Protein AF-A0A6N8H037-F1 (afdb_monomer_lite)

pLDDT: mean 90.3, std 12.05, range [43.91, 98.25]

Structure (mmCIF, N/CA/C/O backbone):
data_AF-A0A6N8H037-F1
#
_entry.id   AF-A0A6N8H037-F1
#
loop_
_atom_site.group_PDB
_atom_site.id
_atom_site.type_symbol
_atom_site.label_atom_id
_atom_site.label_alt_id
_atom_site.label_comp_id
_atom_site.label_asym_id
_atom_site.label_entity_id
_atom_site.label_seq_id
_atom_site.pdbx_PDB_ins_code
_atom_site.Cartn_x
_atom_site.Cartn_y
_atom_site.Cartn_z
_atom_site.occupancy
_atom_site.B_iso_or_equiv
_atom_site.auth_seq_id
_atom_site.auth_comp_id
_atom_site.auth_asym_id
_atom_site.auth_atom_id
_atom_site.pdbx_PDB_model_num
ATOM 1 N N . MET A 1 1 ? -24.326 4.065 7.724 1.00 43.91 1 MET A N 1
ATOM 2 C CA . MET A 1 1 ? -24.157 5.490 7.378 1.00 43.91 1 MET A CA 1
ATOM 3 C C . MET A 1 1 ? -23.202 6.053 8.411 1.00 43.91 1 MET A C 1
ATOM 5 O O . MET A 1 1 ? -23.491 5.883 9.590 1.00 43.91 1 MET A O 1
ATOM 9 N N . CYS A 1 2 ? -22.027 6.546 8.014 1.00 50.44 2 CYS A N 1
ATOM 10 C CA . CYS A 1 2 ? -21.061 7.093 8.966 1.00 50.44 2 CYS A CA 1
ATOM 11 C C . CYS A 1 2 ? -21.743 8.232 9.727 1.00 50.44 2 CYS A C 1
ATOM 13 O O . CYS A 1 2 ? -22.114 9.233 9.124 1.00 50.44 2 CYS A O 1
ATOM 15 N N . SER A 1 3 ? -21.981 8.034 11.022 1.00 63.03 3 SER A N 1
ATOM 16 C CA . SER A 1 3 ? -22.373 9.107 11.929 1.00 63.03 3 SER A CA 1
ATOM 17 C C . SER A 1 3 ? -21.354 10.235 11.789 1.00 63.03 3 SER A C 1
ATOM 19 O O . SER A 1 3 ? -20.165 9.930 11.762 1.00 63.03 3 SER A O 1
ATOM 21 N N . GLU A 1 4 ? -21.782 11.494 11.747 1.00 75.06 4 GLU A N 1
ATOM 22 C CA . GLU A 1 4 ? -20.946 12.710 11.613 1.00 75.06 4 GLU A CA 1
ATOM 23 C C . GLU A 1 4 ? -19.907 12.911 12.743 1.00 75.06 4 GLU A C 1
ATOM 25 O O . GLU A 1 4 ? -19.341 13.986 12.908 1.00 75.06 4 GLU A O 1
ATOM 30 N N . ARG A 1 5 ? -19.645 11.878 13.550 1.00 79.88 5 ARG A N 1
ATOM 31 C CA . ARG A 1 5 ? -18.660 11.860 14.626 1.00 79.88 5 ARG A CA 1
ATOM 32 C C . ARG A 1 5 ? -17.274 12.089 14.044 1.00 79.88 5 ARG A C 1
ATOM 34 O O . ARG A 1 5 ? -16.746 11.250 13.321 1.00 79.88 5 ARG A O 1
ATOM 41 N N . THR A 1 6 ? -16.658 13.199 14.408 1.00 83.25 6 THR A N 1
ATOM 42 C CA . THR A 1 6 ? -15.268 13.517 14.057 1.00 83.25 6 THR A CA 1
ATOM 43 C C .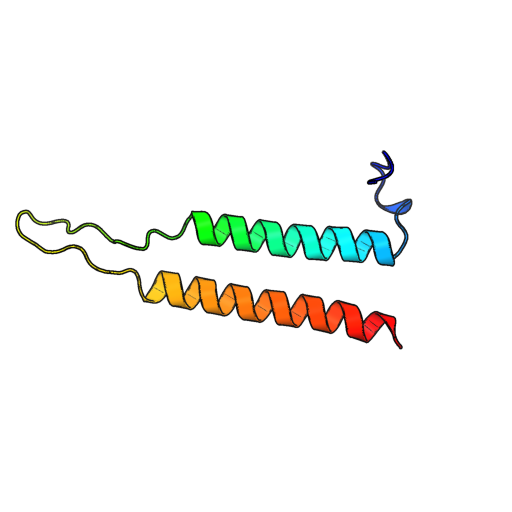 THR A 1 6 ? -14.293 13.135 15.167 1.00 83.25 6 THR A C 1
ATOM 45 O O . THR A 1 6 ? -13.111 12.919 14.909 1.00 83.25 6 THR A O 1
ATOM 48 N N . ASP A 1 7 ? -14.787 13.005 16.399 1.00 89.75 7 ASP A N 1
ATOM 49 C CA . ASP A 1 7 ? -13.961 12.767 17.577 1.00 89.75 7 ASP A CA 1
ATOM 50 C C . ASP A 1 7 ? -13.696 11.275 17.779 1.00 89.75 7 ASP A C 1
ATOM 52 O O . ASP A 1 7 ? -14.588 10.511 18.153 1.00 89.75 7 ASP A O 1
ATOM 56 N N . TRP A 1 8 ? -12.440 10.861 17.609 1.00 89.31 8 TRP A N 1
ATOM 57 C CA . TRP A 1 8 ? -12.007 9.469 17.776 1.00 89.31 8 TRP A CA 1
ATOM 58 C C . TRP A 1 8 ? -12.427 8.797 19.101 1.00 89.31 8 TRP A C 1
ATOM 60 O O . TRP A 1 8 ? -12.815 7.625 19.068 1.00 89.31 8 TRP A O 1
ATOM 70 N N . PRO A 1 9 ? -12.411 9.477 20.269 1.00 92.06 9 PRO A N 1
ATOM 71 C CA . PRO A 1 9 ? -12.861 8.867 21.520 1.00 92.06 9 PRO A CA 1
ATOM 72 C C . PRO A 1 9 ? -14.330 8.428 21.511 1.00 92.06 9 PRO A C 1
ATOM 74 O O . PRO A 1 9 ? -14.680 7.518 22.255 1.00 92.06 9 PRO A O 1
ATOM 77 N N . GLN A 1 10 ? -15.172 9.028 20.661 1.00 90.44 10 GLN A N 1
ATOM 78 C CA . GLN A 1 10 ? -16.599 8.704 20.568 1.00 90.44 10 GLN A CA 1
ATOM 79 C C . GLN A 1 10 ? -16.879 7.406 19.797 1.00 90.44 10 GLN A C 1
ATOM 81 O O . GLN A 1 10 ? -18.007 6.917 19.815 1.00 90.44 10 GLN A O 1
ATOM 86 N N . TYR A 1 11 ? -15.877 6.856 19.107 1.00 89.25 11 TYR A N 1
ATOM 87 C CA . TYR A 1 11 ? -16.015 5.629 18.334 1.00 89.25 11 TYR A CA 1
ATOM 88 C C . TYR A 1 11 ? -15.927 4.420 19.266 1.00 89.25 11 TYR A C 1
ATOM 90 O O . TYR A 1 11 ? -14.986 4.300 20.063 1.00 89.25 11 TYR A O 1
ATOM 98 N N . ASN A 1 12 ? -16.866 3.486 19.130 1.00 91.19 12 ASN A N 1
ATOM 99 C CA . ASN A 1 12 ? -16.736 2.189 19.791 1.00 91.19 12 ASN A CA 1
ATOM 100 C C . ASN A 1 12 ? -15.662 1.330 19.100 1.00 91.19 12 ASN A C 1
ATOM 102 O O . ASN A 1 12 ? -15.223 1.625 17.987 1.00 91.19 12 ASN A O 1
ATOM 106 N N . ASP A 1 13 ? -15.241 0.241 19.739 1.00 91.12 13 ASP A N 1
ATOM 107 C CA . ASP A 1 13 ? -14.122 -0.570 19.241 1.00 91.12 13 ASP A CA 1
ATOM 108 C C . ASP A 1 13 ? -14.382 -1.180 17.860 1.00 91.12 13 ASP A C 1
ATOM 110 O O . ASP A 1 13 ? -13.468 -1.293 17.042 1.00 91.12 13 ASP A O 1
ATOM 114 N N . ARG A 1 14 ? -15.640 -1.513 17.547 1.00 90.50 14 ARG A N 1
ATOM 115 C CA . ARG A 1 14 ? -16.025 -1.998 16.217 1.00 90.50 14 ARG A CA 1
ATOM 116 C C . ARG A 1 14 ? -15.872 -0.906 15.160 1.00 90.50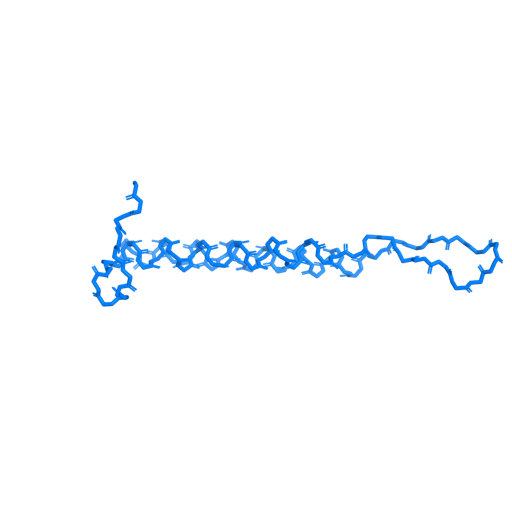 14 ARG A C 1
ATOM 118 O O . ARG A 1 14 ? -15.340 -1.180 14.088 1.00 90.50 14 ARG A O 1
ATOM 125 N N . GLU A 1 15 ? -16.317 0.313 15.447 1.00 90.75 15 GLU A N 1
ATOM 126 C CA . GLU A 1 15 ? -16.161 1.454 14.540 1.00 90.75 15 GLU A CA 1
ATOM 127 C C . GLU A 1 15 ? -14.681 1.821 14.366 1.00 90.75 15 GLU A C 1
ATOM 129 O O . GLU A 1 15 ? -14.235 2.030 13.239 1.00 90.75 15 GLU A O 1
ATOM 134 N N . LYS A 1 16 ? -13.890 1.815 15.447 1.00 91.56 16 LYS A N 1
ATOM 135 C CA . LYS A 1 16 ? -12.439 2.056 15.387 1.00 91.56 16 LYS A CA 1
ATOM 136 C C . LYS A 1 16 ? -11.732 1.034 14.500 1.00 91.56 16 LYS A C 1
ATOM 138 O O . LYS A 1 16 ? -10.966 1.429 13.622 1.00 91.56 16 LYS A O 1
ATOM 143 N N . ARG A 1 17 ? -12.028 -0.259 14.671 1.00 92.94 17 ARG A N 1
ATOM 144 C CA . ARG A 1 17 ? -11.493 -1.336 13.819 1.00 92.94 17 ARG A CA 1
ATOM 145 C C . ARG A 1 17 ? -11.892 -1.162 12.359 1.00 92.94 17 ARG A C 1
ATOM 147 O O . ARG A 1 17 ? -11.041 -1.270 11.483 1.00 92.94 17 ARG A O 1
ATOM 154 N N . LEU A 1 18 ? -13.157 -0.836 12.089 1.00 93.19 18 LEU A N 1
ATOM 155 C CA . LEU A 1 18 ? -13.629 -0.577 10.727 1.00 93.19 18 LEU A CA 1
ATOM 156 C C . LEU A 1 18 ? -12.827 0.552 10.068 1.00 93.19 18 LEU A C 1
ATOM 158 O O . LEU A 1 18 ? -12.361 0.392 8.940 1.00 93.19 18 LEU A O 1
ATOM 162 N N . VAL A 1 19 ? -12.629 1.671 10.772 1.00 93.38 19 VAL A N 1
ATOM 163 C CA . VAL A 1 19 ? -11.835 2.802 10.272 1.00 93.38 19 VAL A CA 1
ATOM 164 C C . VAL A 1 19 ? -10.380 2.389 10.043 1.00 93.38 19 VAL A C 1
ATOM 166 O O . VAL A 1 19 ? -9.843 2.647 8.968 1.00 93.38 19 VAL A O 1
ATOM 169 N N . GLN A 1 20 ? -9.754 1.696 10.996 1.00 94.62 20 GLN A N 1
ATOM 170 C CA . GLN A 1 20 ? -8.371 1.218 10.875 1.00 94.62 20 GLN A CA 1
ATOM 171 C C . GLN A 1 20 ? -8.183 0.279 9.675 1.00 94.62 20 GLN A C 1
ATOM 173 O O . GLN A 1 20 ? -7.296 0.508 8.851 1.00 94.62 20 GLN A O 1
ATOM 178 N N . ASN A 1 21 ? -9.054 -0.721 9.521 1.00 96.25 21 ASN A N 1
ATOM 179 C CA . ASN A 1 21 ? -9.018 -1.665 8.402 1.00 96.25 21 ASN A CA 1
ATOM 180 C C . ASN A 1 21 ? -9.243 -0.945 7.066 1.00 96.25 21 ASN A C 1
ATOM 182 O O . ASN A 1 21 ? -8.540 -1.205 6.090 1.00 96.25 21 ASN A O 1
ATOM 186 N N . THR A 1 22 ? -10.158 0.026 7.034 1.00 96.00 22 THR A N 1
ATOM 187 C CA . THR A 1 22 ? -10.404 0.852 5.844 1.00 96.00 22 THR A CA 1
ATOM 188 C C . THR A 1 22 ? -9.168 1.667 5.467 1.00 96.00 22 THR A C 1
ATOM 190 O O . THR A 1 22 ? -8.762 1.652 4.307 1.00 96.00 22 THR A O 1
ATOM 193 N N . ILE A 1 23 ? -8.513 2.326 6.430 1.00 96.31 23 ILE A N 1
ATOM 194 C CA . ILE A 1 23 ? -7.272 3.084 6.193 1.00 96.31 23 ILE A CA 1
ATOM 195 C C . ILE A 1 23 ? -6.179 2.168 5.631 1.00 96.31 23 ILE A C 1
ATOM 197 O O . ILE A 1 23 ? -5.483 2.541 4.687 1.00 96.31 23 ILE A O 1
ATOM 201 N N . MET A 1 24 ? -6.042 0.956 6.169 1.00 97.69 24 MET A N 1
ATOM 202 C CA . MET A 1 24 ? -5.072 -0.029 5.691 1.00 97.69 24 MET A CA 1
ATOM 203 C C . MET A 1 24 ? -5.332 -0.454 4.240 1.00 97.69 24 MET A C 1
ATOM 205 O O . MET A 1 24 ? -4.394 -0.502 3.440 1.00 97.69 24 MET A O 1
ATOM 209 N N . LEU A 1 25 ? -6.592 -0.717 3.884 1.00 97.56 25 LEU A N 1
ATOM 210 C CA . LEU A 1 25 ? -6.992 -1.080 2.522 1.00 97.56 25 LEU A CA 1
ATOM 211 C C . LEU A 1 25 ? -6.804 0.078 1.535 1.00 97.56 25 LEU A C 1
ATOM 213 O O . LEU A 1 25 ? -6.262 -0.123 0.449 1.00 97.56 25 LEU A O 1
ATOM 217 N N . VAL A 1 26 ? -7.180 1.300 1.916 1.00 97.81 26 VAL A N 1
ATOM 218 C CA . VAL A 1 26 ? -6.972 2.499 1.089 1.00 97.81 26 VAL A CA 1
ATOM 219 C C . VAL A 1 26 ? -5.480 2.774 0.898 1.00 97.81 26 VAL A C 1
ATOM 221 O O . VAL A 1 26 ? -5.045 3.076 -0.212 1.00 97.81 26 VAL A O 1
ATOM 224 N N . GLY A 1 27 ? -4.669 2.609 1.946 1.00 97.38 27 GLY A N 1
ATOM 225 C CA . GLY A 1 27 ? -3.214 2.732 1.860 1.00 97.38 27 GLY A CA 1
ATOM 226 C C . GLY A 1 27 ? -2.589 1.702 0.914 1.00 97.38 27 GLY A C 1
ATOM 227 O O . GLY A 1 27 ? -1.700 2.044 0.132 1.00 97.38 27 GLY A O 1
ATOM 228 N N . LEU A 1 28 ? -3.075 0.457 0.933 1.00 97.62 28 LEU A N 1
ATOM 229 C CA . LEU A 1 28 ? -2.667 -0.578 -0.018 1.00 97.62 28 LEU A CA 1
ATOM 230 C C . LEU A 1 28 ? -3.055 -0.204 -1.454 1.00 97.62 28 LEU A C 1
ATOM 232 O O . LEU A 1 28 ? -2.201 -0.254 -2.339 1.00 97.62 28 LEU A O 1
ATOM 236 N N . LEU A 1 29 ? -4.303 0.217 -1.679 1.00 97.31 29 LEU A N 1
ATOM 237 C CA . LEU A 1 29 ? -4.786 0.647 -2.993 1.00 97.31 29 LEU A CA 1
ATOM 238 C C . LEU A 1 29 ? -3.938 1.800 -3.542 1.00 97.31 29 LEU A C 1
ATOM 240 O O . LEU A 1 29 ? -3.482 1.750 -4.680 1.00 97.31 29 LEU A O 1
ATOM 244 N N . TYR A 1 30 ? -3.638 2.796 -2.708 1.00 97.19 30 TYR A N 1
ATOM 245 C CA . TYR A 1 30 ? -2.774 3.913 -3.078 1.00 97.19 30 TYR A CA 1
ATOM 246 C C . TYR A 1 30 ? -1.377 3.454 -3.514 1.00 97.19 30 TYR A C 1
ATOM 248 O O . TYR A 1 30 ? -0.854 3.926 -4.524 1.00 97.19 30 TYR A O 1
ATOM 256 N N . LYS A 1 31 ? -0.770 2.505 -2.789 1.00 94.94 31 LYS A N 1
ATOM 257 C CA . LYS A 1 31 ? 0.515 1.912 -3.184 1.00 94.94 31 LYS A CA 1
ATOM 258 C C . LYS A 1 31 ? 0.412 1.151 -4.506 1.00 94.94 31 LYS A C 1
ATOM 260 O O . LYS A 1 31 ? 1.334 1.241 -5.313 1.00 94.94 31 LYS A O 1
ATOM 265 N N . MET A 1 32 ? -0.672 0.407 -4.731 1.00 95.12 32 MET A N 1
ATOM 266 C CA . MET A 1 32 ? -0.901 -0.316 -5.987 1.00 95.12 32 MET A CA 1
ATOM 267 C C . MET A 1 32 ? -1.024 0.642 -7.174 1.00 95.12 32 MET A C 1
ATOM 269 O O . MET A 1 32 ? -0.375 0.418 -8.187 1.00 95.12 32 MET A O 1
ATOM 273 N N . CYS A 1 33 ? -1.746 1.756 -7.026 1.00 95.19 33 CYS A N 1
ATOM 274 C CA . CYS A 1 33 ? -1.875 2.776 -8.073 1.00 95.19 33 CYS A CA 1
ATOM 275 C C . CYS A 1 33 ? -0.546 3.454 -8.446 1.00 95.19 33 CYS A C 1
ATOM 277 O O . CYS A 1 33 ? -0.437 4.043 -9.516 1.00 95.19 33 CYS A O 1
ATOM 279 N N . LYS A 1 34 ? 0.466 3.392 -7.574 1.00 94.69 34 LYS A N 1
ATOM 280 C CA . LYS A 1 34 ? 1.812 3.920 -7.843 1.00 94.69 34 LYS A CA 1
ATOM 281 C C . LYS A 1 34 ? 2.738 2.935 -8.548 1.00 94.69 34 LYS A C 1
ATOM 283 O O . LYS A 1 34 ? 3.841 3.326 -8.924 1.00 94.69 34 LYS A O 1
ATOM 288 N N . LEU A 1 35 ? 2.347 1.669 -8.677 1.00 95.31 35 LEU A N 1
ATOM 289 C CA . LEU A 1 35 ? 3.162 0.678 -9.364 1.00 95.31 35 LEU A CA 1
ATOM 290 C C . LEU A 1 35 ? 3.193 0.984 -10.863 1.00 95.31 35 LEU A C 1
ATOM 292 O O . LEU A 1 35 ? 2.159 0.980 -11.528 1.00 95.31 35 LEU A O 1
ATOM 296 N N . GLN A 1 36 ? 4.391 1.196 -11.399 1.00 93.88 36 GLN A N 1
ATOM 297 C CA . GLN A 1 36 ? 4.605 1.265 -12.838 1.00 93.88 36 GLN A CA 1
ATOM 298 C C . GLN A 1 36 ? 4.888 -0.143 -13.348 1.00 93.88 36 GLN A C 1
ATOM 300 O O . GLN A 1 36 ? 6.017 -0.606 -13.290 1.00 93.88 36 GLN A O 1
ATOM 305 N N . LEU A 1 37 ? 3.859 -0.836 -13.842 1.00 94.62 37 LEU A N 1
ATOM 306 C CA . LEU A 1 37 ? 4.014 -2.211 -14.340 1.00 94.62 37 LEU A CA 1
ATOM 307 C C . LEU A 1 37 ? 5.000 -2.322 -15.505 1.00 94.62 37 LEU A C 1
ATOM 309 O O . LEU A 1 37 ? 5.598 -3.376 -15.692 1.00 94.62 37 LEU A O 1
ATOM 313 N N . VAL A 1 38 ? 5.151 -1.255 -16.286 1.00 95.81 38 VAL A N 1
ATOM 314 C CA . VAL A 1 38 ? 6.060 -1.196 -17.426 1.00 95.81 38 VAL A CA 1
ATOM 315 C C . VAL A 1 38 ? 7.139 -0.165 -17.128 1.00 95.81 38 VAL A C 1
ATOM 317 O O . VAL A 1 38 ? 6.847 1.021 -16.983 1.00 95.81 38 VAL A O 1
ATOM 320 N N . ILE A 1 39 ? 8.382 -0.627 -17.064 1.00 95.25 39 ILE A N 1
ATOM 321 C CA . ILE A 1 39 ? 9.575 0.203 -16.950 1.00 95.25 39 ILE A CA 1
ATOM 322 C C . ILE A 1 39 ? 10.034 0.525 -18.375 1.00 95.25 39 ILE A C 1
ATOM 324 O O . ILE A 1 39 ? 10.428 -0.391 -19.108 1.00 95.25 39 ILE A O 1
ATOM 328 N N . PRO A 1 40 ? 9.971 1.798 -18.800 1.00 94.00 40 PRO A N 1
ATOM 329 C CA . PRO A 1 40 ? 10.355 2.171 -20.149 1.00 94.00 40 PRO A CA 1
ATOM 330 C C . PRO A 1 40 ? 11.857 1.983 -20.361 1.00 94.00 40 PRO A C 1
ATOM 332 O O . PRO A 1 40 ? 12.673 2.279 -19.480 1.00 94.00 40 PRO A O 1
ATOM 335 N N . ALA A 1 41 ? 12.227 1.510 -21.547 1.00 94.56 41 ALA A N 1
ATOM 336 C CA . ALA A 1 41 ? 13.625 1.414 -21.926 1.00 94.56 41 ALA A CA 1
ATOM 337 C C . ALA A 1 41 ? 14.248 2.813 -22.063 1.00 94.56 41 ALA A C 1
ATOM 339 O O . ALA A 1 41 ? 13.613 3.751 -22.540 1.00 94.56 41 ALA A O 1
ATOM 340 N N . LYS A 1 42 ? 15.510 2.962 -21.645 1.00 93.00 42 LYS A N 1
ATOM 341 C CA . LYS A 1 42 ? 16.242 4.242 -21.732 1.00 93.00 42 LYS A CA 1
ATOM 342 C C . LYS A 1 42 ? 16.931 4.459 -23.080 1.00 93.00 42 LYS A C 1
ATOM 344 O O . LYS A 1 42 ? 17.375 5.566 -23.364 1.00 93.00 42 LYS A O 1
ATOM 349 N N . THR A 1 43 ? 17.057 3.400 -23.872 1.00 93.62 43 THR A N 1
ATOM 350 C CA . THR A 1 43 ? 17.788 3.394 -25.139 1.00 93.62 43 THR A CA 1
ATOM 351 C C . THR A 1 43 ? 16.810 3.197 -26.284 1.00 93.62 43 THR A C 1
ATOM 353 O O . THR A 1 43 ? 15.928 2.342 -26.215 1.00 93.62 43 THR A O 1
ATOM 356 N N . GLU A 1 44 ? 16.977 3.983 -27.341 1.00 88.62 44 GLU A N 1
ATOM 357 C CA . GLU A 1 44 ? 16.157 3.886 -28.543 1.00 88.62 44 GLU A CA 1
ATOM 358 C C . GLU A 1 44 ? 16.315 2.498 -29.191 1.00 88.62 44 GLU A C 1
ATOM 360 O O . GLU A 1 44 ? 17.426 1.987 -29.332 1.00 88.62 44 GLU A O 1
ATOM 365 N N . GLY A 1 45 ? 15.193 1.850 -29.513 1.00 89.06 45 GLY A N 1
ATOM 366 C CA . GLY A 1 45 ? 15.158 0.481 -30.044 1.00 89.06 45 GLY A CA 1
ATOM 367 C C . GLY A 1 45 ? 15.194 -0.643 -28.998 1.00 89.06 45 GLY A C 1
ATOM 368 O O . GLY A 1 45 ? 14.975 -1.799 -29.356 1.00 89.06 45 GLY A O 1
ATOM 369 N N . ALA A 1 46 ? 15.415 -0.341 -27.714 1.00 92.94 46 ALA A N 1
ATOM 370 C CA . ALA A 1 46 ? 15.306 -1.333 -26.644 1.00 92.94 46 ALA A CA 1
ATOM 371 C C . ALA A 1 46 ? 13.841 -1.550 -26.213 1.00 92.94 46 ALA A C 1
ATOM 373 O O . ALA A 1 46 ? 13.018 -0.636 -26.259 1.00 92.94 46 ALA A O 1
ATOM 374 N N . LEU A 1 47 ? 13.515 -2.774 -25.786 1.00 94.25 47 LEU A N 1
ATOM 375 C CA . LEU A 1 47 ? 12.171 -3.136 -25.325 1.00 94.25 47 LEU A CA 1
ATOM 376 C C . LEU A 1 47 ? 11.941 -2.704 -23.875 1.00 94.25 47 LEU A C 1
ATOM 378 O O . LEU A 1 47 ? 12.847 -2.765 -23.045 1.00 94.25 47 LEU A O 1
ATOM 382 N N . ASN A 1 48 ? 10.701 -2.326 -23.566 1.00 95.88 48 ASN A N 1
ATOM 383 C CA . ASN A 1 48 ? 10.283 -2.064 -22.193 1.00 95.88 48 ASN A CA 1
ATOM 384 C C . ASN A 1 48 ? 10.320 -3.346 -21.354 1.00 95.88 48 ASN A C 1
ATOM 386 O O . ASN A 1 48 ? 10.043 -4.439 -21.8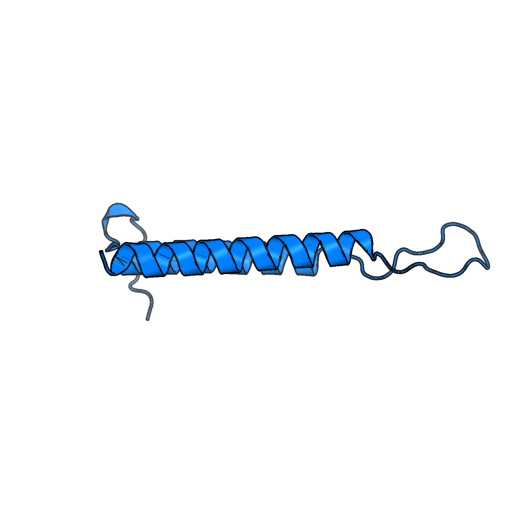51 1.00 95.88 48 ASN A O 1
ATOM 390 N N . CYS A 1 49 ? 10.590 -3.187 -20.064 1.00 95.50 49 CYS A N 1
ATOM 391 C CA . CYS A 1 49 ? 10.616 -4.286 -19.108 1.00 95.50 49 CYS A CA 1
ATOM 392 C C . CYS A 1 49 ? 9.370 -4.257 -18.221 1.00 95.50 49 CYS A C 1
ATOM 394 O O . CYS A 1 49 ? 8.780 -3.203 -17.996 1.00 95.50 49 CYS A O 1
ATOM 396 N N . VAL A 1 50 ? 8.983 -5.411 -17.682 1.00 96.19 50 VAL A N 1
ATOM 397 C CA . VAL A 1 50 ? 7.928 -5.494 -16.664 1.00 96.19 50 VAL A CA 1
ATOM 398 C C . 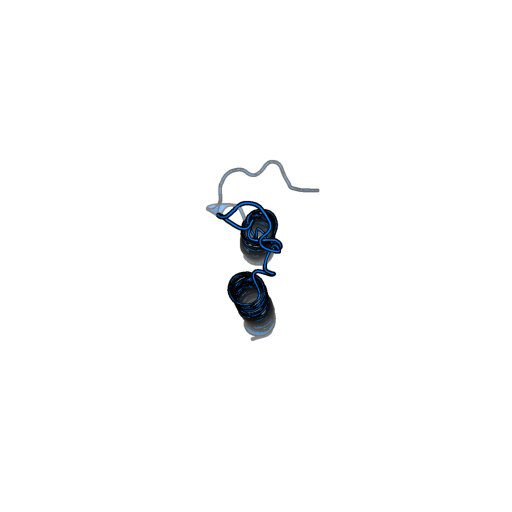VAL A 1 50 ? 8.550 -5.319 -15.277 1.00 96.19 50 VAL A C 1
ATOM 400 O O . VAL A 1 50 ? 9.562 -5.954 -14.981 1.00 96.19 50 VAL A O 1
ATOM 403 N N . ASP A 1 51 ? 7.942 -4.499 -14.418 1.00 96.56 51 ASP A N 1
ATOM 404 C CA . ASP A 1 51 ? 8.348 -4.330 -13.014 1.00 96.56 51 ASP A CA 1
ATOM 405 C C . ASP A 1 51 ? 7.871 -5.511 -12.149 1.00 96.56 51 ASP A C 1
ATOM 407 O O . ASP A 1 51 ? 6.919 -5.413 -11.367 1.00 96.56 51 ASP A O 1
ATOM 411 N N . MET A 1 52 ? 8.513 -6.666 -12.329 1.00 97.19 52 MET A N 1
ATOM 412 C CA . MET A 1 52 ? 8.189 -7.886 -11.582 1.00 97.19 52 MET A CA 1
ATOM 413 C C . MET A 1 52 ? 8.443 -7.718 -10.080 1.00 97.19 52 MET A C 1
ATOM 415 O O . MET A 1 52 ? 7.634 -8.170 -9.269 1.00 97.19 52 MET A O 1
ATOM 419 N N . ASP A 1 53 ? 9.518 -7.021 -9.709 1.00 96.31 53 ASP A N 1
ATOM 420 C CA . ASP A 1 53 ? 9.869 -6.768 -8.311 1.00 96.31 53 ASP A CA 1
ATOM 421 C C . ASP A 1 53 ? 8.843 -5.848 -7.646 1.00 96.31 53 ASP A C 1
ATOM 423 O O . ASP A 1 53 ? 8.362 -6.118 -6.542 1.00 96.31 53 ASP A O 1
ATOM 427 N N . GLY A 1 54 ? 8.446 -4.767 -8.318 1.00 96.56 54 GLY A N 1
ATOM 428 C CA . GLY A 1 54 ? 7.394 -3.876 -7.851 1.00 96.56 54 GLY A CA 1
ATOM 429 C C . GLY A 1 54 ? 6.061 -4.601 -7.688 1.00 96.56 54 GLY A C 1
ATOM 430 O O . GLY A 1 54 ? 5.392 -4.421 -6.664 1.00 96.56 54 GLY A O 1
ATOM 431 N N . ALA A 1 55 ? 5.693 -5.458 -8.644 1.00 96.62 55 ALA A N 1
ATOM 432 C CA . ALA A 1 55 ? 4.484 -6.273 -8.569 1.00 96.62 55 ALA A CA 1
ATOM 433 C C . ALA A 1 55 ? 4.521 -7.258 -7.389 1.00 96.62 55 ALA A C 1
ATOM 435 O O . ALA A 1 55 ? 3.561 -7.327 -6.615 1.00 96.62 55 ALA A O 1
ATOM 436 N N . GLU A 1 56 ? 5.635 -7.965 -7.191 1.00 97.75 56 GLU A N 1
ATOM 437 C CA . GLU A 1 56 ? 5.799 -8.902 -6.079 1.00 97.75 56 GLU A CA 1
ATOM 438 C C . GLU A 1 56 ? 5.764 -8.187 -4.724 1.00 97.75 56 GLU A C 1
ATOM 440 O O . GLU A 1 56 ? 5.098 -8.635 -3.789 1.00 97.75 56 GLU A O 1
ATOM 445 N N . ASN A 1 57 ? 6.388 -7.014 -4.632 1.00 97.12 57 ASN A N 1
ATOM 446 C CA . ASN A 1 57 ? 6.345 -6.187 -3.432 1.00 97.12 57 ASN A CA 1
ATOM 447 C C . ASN A 1 57 ? 4.913 -5.745 -3.094 1.00 97.12 57 ASN A C 1
ATOM 449 O O . ASN A 1 57 ? 4.499 -5.837 -1.937 1.00 97.12 57 ASN A O 1
ATOM 453 N N . ARG A 1 58 ? 4.114 -5.315 -4.086 1.00 97.12 58 ARG A N 1
ATOM 454 C CA . ARG A 1 58 ? 2.686 -4.997 -3.868 1.00 97.12 58 ARG A CA 1
ATOM 455 C C . ARG A 1 58 ? 1.879 -6.228 -3.457 1.00 97.12 58 ARG A C 1
ATOM 457 O O . ARG A 1 58 ? 0.987 -6.114 -2.615 1.00 97.12 58 ARG A O 1
ATOM 464 N N . ARG A 1 59 ? 2.196 -7.400 -4.012 1.00 97.62 59 ARG A N 1
ATOM 465 C CA . ARG A 1 59 ? 1.569 -8.676 -3.639 1.00 97.62 59 ARG A CA 1
ATOM 466 C C . ARG A 1 59 ? 1.868 -9.045 -2.186 1.00 97.62 59 ARG A C 1
ATOM 468 O O . ARG A 1 5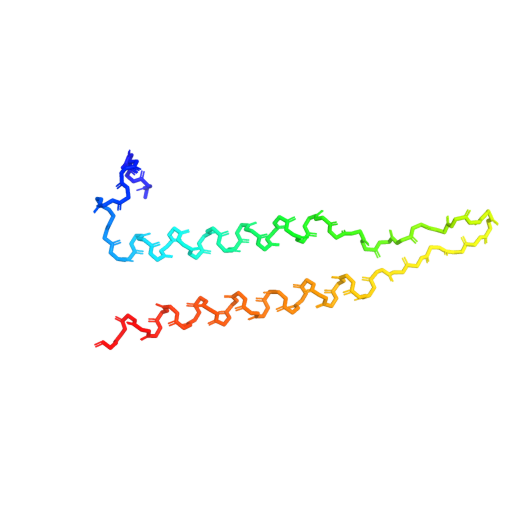9 ? 0.964 -9.465 -1.465 1.00 97.62 59 ARG A O 1
ATOM 475 N N . SER A 1 60 ? 3.113 -8.876 -1.750 1.00 98.12 60 SER A N 1
ATOM 476 C CA . SER A 1 60 ? 3.534 -9.116 -0.367 1.00 98.12 60 SER A CA 1
ATOM 477 C C . SER A 1 60 ? 2.851 -8.153 0.611 1.00 98.12 60 SER A C 1
ATOM 479 O O . SER A 1 60 ? 2.258 -8.595 1.598 1.00 98.12 60 SER A O 1
ATOM 481 N N . ASP A 1 61 ? 2.819 -6.855 0.280 1.00 97.69 61 ASP A N 1
ATOM 482 C CA . ASP A 1 61 ? 2.080 -5.836 1.037 1.00 97.69 61 ASP A CA 1
ATOM 483 C C . ASP A 1 61 ? 0.606 -6.242 1.216 1.00 97.69 61 ASP A C 1
ATOM 485 O O . ASP A 1 61 ? 0.082 -6.202 2.331 1.00 97.69 61 ASP A O 1
ATOM 489 N N . ALA A 1 62 ? -0.056 -6.692 0.144 1.00 98.12 62 ALA A N 1
ATOM 490 C CA . ALA A 1 62 ? -1.451 -7.126 0.195 1.00 98.12 62 ALA A CA 1
ATOM 491 C C . ALA A 1 62 ? -1.665 -8.311 1.148 1.00 98.12 62 ALA A C 1
ATOM 493 O O . ALA A 1 62 ? -2.560 -8.267 1.993 1.00 98.12 62 ALA A O 1
ATOM 494 N N . LYS A 1 63 ? -0.815 -9.344 1.068 1.00 98.25 63 LYS A N 1
ATOM 495 C CA . LYS A 1 63 ? -0.874 -10.509 1.969 1.00 98.25 63 LYS A CA 1
ATOM 496 C C . LYS A 1 63 ? -0.716 -10.103 3.434 1.00 98.25 63 LYS A C 1
ATOM 498 O O . LYS A 1 63 ? -1.461 -10.584 4.285 1.00 98.25 63 LYS A O 1
ATOM 503 N N . MET A 1 64 ? 0.220 -9.202 3.731 1.00 97.81 64 MET A N 1
ATOM 504 C CA . MET A 1 64 ? 0.423 -8.697 5.090 1.00 97.81 64 MET A CA 1
ATOM 505 C C . MET A 1 64 ? -0.813 -7.949 5.609 1.00 97.81 64 MET A C 1
ATOM 507 O O . MET A 1 64 ? -1.205 -8.150 6.757 1.00 97.81 64 MET A O 1
ATOM 511 N N . ILE A 1 65 ? -1.424 -7.085 4.792 1.00 97.38 65 ILE A N 1
ATOM 512 C CA . ILE A 1 65 ? -2.616 -6.324 5.190 1.00 97.38 65 ILE A CA 1
ATOM 513 C C . ILE A 1 65 ? -3.794 -7.258 5.468 1.00 97.38 65 ILE A C 1
ATOM 515 O O . ILE A 1 65 ? -4.422 -7.125 6.515 1.00 97.38 65 ILE A O 1
ATOM 519 N N . LEU A 1 66 ? -4.044 -8.240 4.597 1.00 96.31 66 LEU A N 1
ATOM 520 C CA . LEU A 1 66 ? -5.099 -9.236 4.808 1.00 96.31 66 LEU A CA 1
ATOM 521 C C . LEU A 1 66 ? -4.885 -10.029 6.101 1.00 96.31 66 LEU A C 1
ATOM 523 O O . LEU A 1 66 ? -5.825 -10.207 6.871 1.00 96.31 66 LEU A O 1
ATOM 527 N N . ARG A 1 67 ? -3.641 -10.432 6.387 1.00 97.06 67 ARG A N 1
ATOM 528 C CA . ARG A 1 67 ? -3.298 -11.109 7.642 1.00 97.06 67 ARG A CA 1
ATOM 529 C C . ARG A 1 67 ? -3.608 -10.240 8.863 1.00 97.06 67 ARG A C 1
ATOM 531 O O . ARG A 1 67 ? -4.222 -10.722 9.804 1.00 97.06 67 ARG A O 1
ATOM 538 N N . LYS A 1 68 ? -3.216 -8.964 8.847 1.00 95.94 68 LYS A N 1
ATOM 539 C CA . LYS A 1 68 ? -3.477 -8.040 9.964 1.00 95.94 68 LYS A CA 1
ATOM 540 C C . LYS A 1 68 ? -4.969 -7.779 10.179 1.00 95.94 68 LYS A C 1
ATOM 542 O O . LYS A 1 68 ? -5.397 -7.676 11.323 1.00 95.94 68 LYS A O 1
ATOM 547 N N . ILE A 1 69 ? -5.745 -7.668 9.099 1.00 94.88 69 ILE A N 1
ATOM 548 C CA . ILE A 1 69 ? -7.205 -7.520 9.181 1.00 94.88 69 ILE A CA 1
ATOM 549 C C . ILE A 1 69 ? -7.803 -8.765 9.836 1.00 94.88 69 ILE A C 1
ATOM 551 O O . ILE A 1 69 ? -8.537 -8.633 10.809 1.00 94.88 69 ILE A O 1
ATOM 555 N N . HIS A 1 70 ? -7.405 -9.958 9.395 1.00 93.81 70 HIS A N 1
ATOM 556 C CA . HIS A 1 70 ? -7.864 -11.208 9.995 1.00 93.81 70 HIS A CA 1
ATOM 557 C C . HIS A 1 70 ? -7.503 -11.319 11.490 1.00 93.81 70 HIS A C 1
ATOM 559 O O . HIS A 1 70 ? -8.355 -11.619 12.316 1.00 93.81 70 HIS A O 1
ATOM 565 N N . GLU A 1 71 ? -6.268 -10.978 11.874 1.00 93.12 71 GLU A N 1
ATOM 566 C CA . GLU A 1 71 ? -5.839 -10.938 13.284 1.00 93.12 71 GLU A CA 1
ATOM 567 C C . GLU A 1 71 ? -6.616 -9.905 14.127 1.00 93.12 71 GLU A C 1
ATOM 569 O O . GLU A 1 71 ? -6.699 -10.034 15.349 1.00 93.12 71 GLU A O 1
ATOM 574 N N . SER A 1 72 ? -7.158 -8.853 13.505 1.00 88.56 72 SER A N 1
ATOM 575 C CA . SER A 1 72 ? -7.996 -7.857 14.187 1.00 88.56 72 SER A CA 1
ATOM 576 C C . SER A 1 72 ? -9.429 -8.340 14.429 1.00 88.56 72 SER A C 1
ATOM 578 O O . SER A 1 72 ? -10.096 -7.827 15.329 1.00 88.56 72 SER A O 1
ATOM 580 N N . GLU A 1 73 ? -9.888 -9.310 13.634 1.00 82.81 73 GLU A N 1
ATOM 581 C CA . GLU A 1 73 ? -11.201 -9.945 13.757 1.00 82.81 73 GLU A CA 1
ATOM 582 C C . GLU A 1 73 ? -11.176 -11.016 14.849 1.00 82.81 73 GLU A C 1
ATOM 584 O O . GLU A 1 73 ? -12.038 -11.006 15.721 1.00 82.81 73 GLU A O 1
ATOM 589 N N . THR A 1 74 ? -10.145 -11.866 14.879 1.00 80.38 74 THR A N 1
ATOM 590 C CA . THR A 1 74 ? -10.039 -12.959 15.863 1.00 80.38 74 THR A CA 1
ATOM 591 C C . THR A 1 74 ? -9.872 -12.463 17.300 1.00 80.38 74 THR A C 1
ATOM 593 O O . THR A 1 74 ? -10.465 -13.017 18.215 1.00 80.38 74 THR A O 1
ATOM 596 N N . LYS A 1 75 ? -9.148 -11.357 17.514 1.00 69.06 75 LYS A N 1
ATOM 597 C CA . LYS A 1 75 ? -9.014 -10.710 18.837 1.00 69.06 75 LYS A CA 1
ATOM 598 C C . LYS A 1 75 ? -10.305 -10.078 19.369 1.00 69.06 75 LYS A C 1
ATOM 600 O O . LYS A 1 75 ? -10.295 -9.539 20.468 1.00 69.06 75 LYS A O 1
ATOM 605 N N . ALA A 1 76 ? -11.370 -10.022 18.571 1.00 58.84 76 ALA A N 1
ATOM 606 C CA . ALA A 1 76 ? -12.661 -9.498 19.004 1.00 58.84 76 ALA A CA 1
ATOM 607 C C . ALA A 1 76 ? -13.608 -10.595 19.524 1.00 58.84 76 ALA A C 1
ATOM 609 O O . ALA A 1 76 ? -14.670 -10.252 20.041 1.00 58.84 76 ALA A O 1
ATOM 610 N N .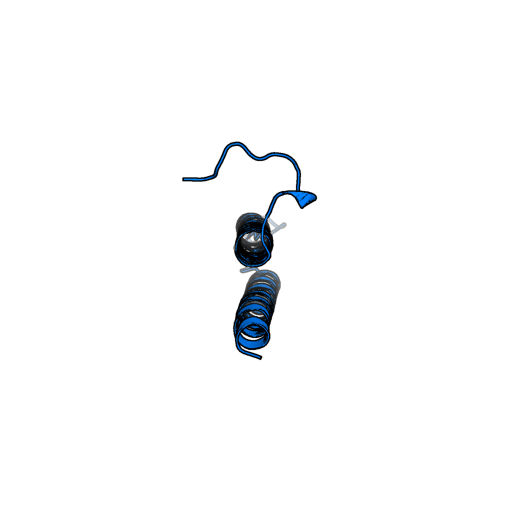 GLU A 1 77 ? -13.247 -11.871 19.350 1.00 56.25 77 GLU A N 1
ATOM 611 C CA . GLU A 1 77 ? -14.027 -13.043 19.776 1.00 56.25 77 GLU A CA 1
ATOM 612 C C . GLU A 1 77 ? -13.521 -13.660 21.098 1.00 56.25 77 GLU A C 1
ATOM 614 O O . GLU A 1 77 ? -14.212 -14.501 21.671 1.00 56.25 77 GLU A O 1
ATOM 619 N N . GLU A 1 78 ? -12.357 -13.216 21.592 1.00 46.72 78 GLU A N 1
ATOM 620 C CA . GLU A 1 78 ? -11.804 -13.493 22.934 1.00 46.72 78 GLU A CA 1
ATOM 621 C C . GLU A 1 78 ? -12.153 -12.372 23.926 1.00 46.72 78 GLU A C 1
ATOM 623 O O . GLU A 1 78 ? -12.456 -12.700 25.097 1.00 46.72 78 GLU A O 1
#

Secondary structure (DSSP, 8-state):
---S---GGGS-HHHHHHHHHHHHHHHHHHHHHT--SEE--SSTTPPPEE-HHHHHHHHHHHHHHHHHHHHHHHTT--

Foldseek 3Di:
DPDPDPDPVVDDPVRVLVVVLVVLVVVLVVLVVPDDQWADDPDPPDDIDGPPVSVVVSVVSVVVSVVVNVVSVVVVVD

Radius of gyration: 18.8 Å; chains: 1; bounding box: 42×27×53 Å

Sequence (78 aa):
MCSERTDWPQYNDREKRLVQNTIMLVGLLYKMCKLQLVIPAKTEGALNCVDMDGAENRRSDAKMILRKIHESETKAEE